Protein AF-A0A831KST7-F1 (afdb_monomer_lite)

Radius of gyration: 11.16 Å; chains: 1; bounding box: 28×19×27 Å

Secondary structure (DSSP, 8-state):
--EEEE--SHHHHHHHTTT---EEE-TT--HHHHHHHHHHHH----------B-TTS-B-

Foldseek 3Di:
DFFDFWDDDPVQVVCVVVVHTHTWGAPPDDQVNVQVVVCVVPVDHDDDDDWDQDPVRIID

pLDDT: mean 93.6, std 3.81, range [66.62, 96.12]

Structure (mmCIF, N/CA/C/O backbone):
data_AF-A0A831KST7-F1
#
_entry.id   AF-A0A831KST7-F1
#
loop_
_atom_site.group_PDB
_atom_site.id
_atom_site.type_symbol
_atom_site.label_atom_id
_atom_site.label_alt_id
_atom_site.label_comp_id
_atom_site.label_asym_id
_atom_site.label_entity_id
_atom_site.label_seq_id
_atom_site.pdbx_PDB_ins_code
_atom_site.Cartn_x
_atom_site.Cartn_y
_atom_site.Cartn_z
_atom_site.occupancy
_atom_site.B_iso_or_equiv
_atom_site.auth_seq_id
_atom_site.auth_comp_id
_atom_site.auth_asym_id
_atom_site.auth_atom_id
_atom_site.pdbx_PDB_model_num
ATOM 1 N N . MET A 1 1 ? -9.204 -4.052 -13.253 1.00 66.62 1 MET A N 1
ATOM 2 C CA . MET A 1 1 ? -9.293 -3.824 -11.793 1.00 66.62 1 MET A CA 1
ATOM 3 C C . MET A 1 1 ? -8.304 -2.745 -11.373 1.00 66.62 1 MET A C 1
ATOM 5 O O . MET A 1 1 ? -7.227 -2.662 -11.960 1.00 66.62 1 MET A O 1
ATOM 9 N N . LEU A 1 2 ? -8.703 -1.889 -10.425 1.00 86.75 2 LEU A N 1
ATOM 10 C CA . LEU A 1 2 ? -7.916 -0.748 -9.931 1.00 86.75 2 LEU A CA 1
ATOM 11 C C . LEU A 1 2 ? -6.839 -1.189 -8.927 1.00 86.75 2 LEU A C 1
ATOM 13 O O . LEU A 1 2 ? -5.686 -0.779 -9.048 1.00 86.75 2 LEU A O 1
ATOM 17 N N . ILE A 1 3 ? -7.205 -2.085 -8.011 1.00 91.50 3 ILE A N 1
ATOM 18 C CA . ILE A 1 3 ? -6.306 -2.774 -7.079 1.00 91.50 3 ILE A CA 1
ATOM 19 C C . ILE A 1 3 ? -5.994 -4.154 -7.667 1.00 91.50 3 ILE A C 1
ATOM 21 O O . ILE A 1 3 ? -6.907 -4.845 -8.120 1.00 91.50 3 ILE A O 1
ATOM 25 N N . LYS A 1 4 ?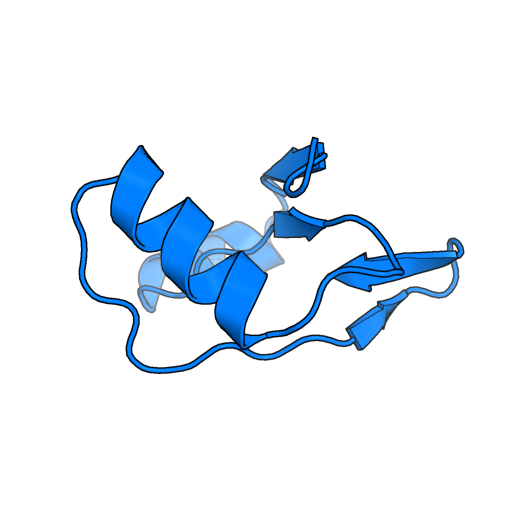 -4.711 -4.528 -7.714 1.00 92.00 4 LYS A N 1
ATOM 26 C CA . LYS A 1 4 ? -4.255 -5.836 -8.209 1.00 92.00 4 LYS A CA 1
ATOM 27 C C . LYS A 1 4 ? -4.1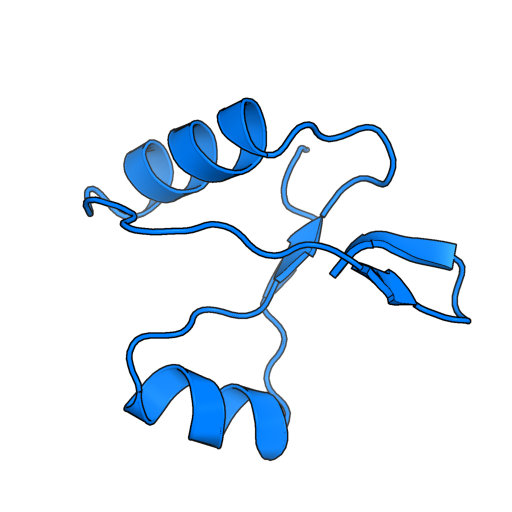36 -6.849 -7.072 1.00 92.00 4 LYS A C 1
ATOM 29 O O . LYS A 1 4 ? -4.696 -7.933 -7.174 1.00 92.00 4 LYS A O 1
ATOM 34 N N . CYS A 1 5 ? -3.417 -6.502 -6.007 1.00 92.31 5 CYS A N 1
ATOM 35 C CA . CYS A 1 5 ? -3.223 -7.361 -4.838 1.00 92.31 5 CYS A CA 1
ATOM 36 C C . CYS A 1 5 ? -2.801 -6.544 -3.607 1.00 92.31 5 CYS A C 1
ATOM 38 O O . CYS A 1 5 ? -2.287 -5.433 -3.738 1.00 92.31 5 CYS A O 1
ATOM 40 N N . PHE A 1 6 ? -2.998 -7.108 -2.416 1.00 94.06 6 PHE A N 1
ATOM 41 C CA . PHE A 1 6 ? -2.450 -6.578 -1.165 1.00 94.06 6 PHE A CA 1
ATOM 42 C C . PHE A 1 6 ? -1.102 -7.232 -0.876 1.00 94.06 6 PHE A C 1
ATOM 44 O O . PHE A 1 6 ? -0.922 -8.424 -1.131 1.00 94.06 6 PHE A O 1
ATOM 51 N N . LEU A 1 7 ? -0.145 -6.451 -0.377 1.00 93.81 7 LEU A N 1
ATOM 52 C CA . LEU A 1 7 ? 1.189 -6.958 -0.077 1.00 93.81 7 LEU A CA 1
ATOM 53 C C . LEU A 1 7 ? 1.252 -7.450 1.366 1.00 93.81 7 LEU A C 1
ATOM 55 O O . LEU A 1 7 ? 1.004 -6.691 2.298 1.00 93.81 7 LEU A O 1
ATOM 59 N N . VAL A 1 8 ? 1.662 -8.705 1.535 1.00 93.50 8 VAL A N 1
ATOM 60 C CA . VAL A 1 8 ? 1.952 -9.302 2.842 1.00 93.50 8 VAL A CA 1
ATOM 61 C C . VAL A 1 8 ? 3.451 -9.576 2.894 1.00 93.50 8 VAL A C 1
ATOM 63 O O . VAL A 1 8 ? 3.934 -10.627 2.492 1.00 93.50 8 VAL A O 1
ATOM 66 N N . THR A 1 9 ? 4.200 -8.559 3.307 1.00 94.75 9 THR A N 1
ATOM 67 C CA . THR A 1 9 ? 5.647 -8.625 3.560 1.00 94.75 9 THR A CA 1
ATOM 68 C C . THR A 1 9 ? 5.898 -8.167 4.987 1.00 94.75 9 THR A C 1
ATOM 70 O O . THR A 1 9 ? 5.071 -7.427 5.511 1.00 94.75 9 THR A O 1
ATOM 73 N N . GLU A 1 10 ? 7.025 -8.527 5.601 1.00 95.44 10 GLU A N 1
ATOM 74 C CA . GLU A 1 10 ? 7.371 -8.083 6.966 1.00 95.44 10 GLU A CA 1
ATOM 75 C C . GLU A 1 10 ? 7.183 -6.570 7.138 1.00 95.44 10 GLU A C 1
ATOM 77 O O . GLU A 1 10 ? 6.499 -6.112 8.049 1.00 95.44 10 GLU A O 1
ATOM 82 N N .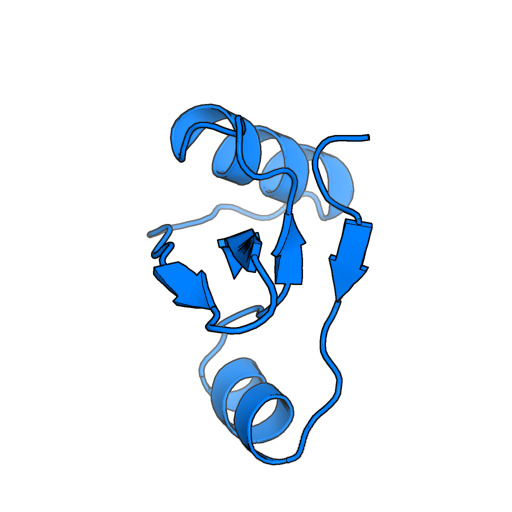 LYS A 1 11 ? 7.674 -5.791 6.167 1.00 93.31 11 LYS A N 1
ATOM 83 C CA . LYS A 1 11 ? 7.489 -4.339 6.146 1.00 93.31 11 LYS A CA 1
ATOM 84 C C . LYS A 1 11 ? 6.017 -3.932 6.065 1.00 93.31 11 LYS A C 1
ATOM 86 O O . LYS A 1 11 ? 5.609 -3.008 6.758 1.00 93.31 11 LYS A O 1
ATOM 91 N N . SER A 1 12 ? 5.233 -4.582 5.205 1.00 94.00 12 SER A N 1
ATOM 92 C CA . SER A 1 12 ? 3.801 -4.286 5.065 1.00 94.00 12 SER A CA 1
ATOM 93 C C . SER A 1 12 ? 3.005 -4.667 6.311 1.00 94.00 12 SER A C 1
ATOM 95 O O . SER A 1 12 ? 2.045 -3.981 6.633 1.00 94.00 12 SER A O 1
ATOM 97 N N . VAL A 1 13 ? 3.421 -5.705 7.039 1.00 95.62 13 VAL A N 1
ATOM 98 C CA . VAL A 1 13 ? 2.833 -6.069 8.334 1.00 95.62 13 VAL A CA 1
ATOM 99 C C . VAL A 1 13 ? 3.134 -4.985 9.373 1.00 95.62 13 VAL A C 1
ATOM 101 O O . VAL A 1 13 ? 2.211 -4.502 10.019 1.00 95.62 13 VAL A O 1
ATOM 104 N N . SER A 1 14 ? 4.378 -4.501 9.460 1.00 96.12 14 SER A N 1
ATOM 105 C CA . SER A 1 14 ? 4.721 -3.376 10.349 1.00 96.12 14 SER A CA 1
ATOM 106 C C . SER A 1 14 ? 4.024 -2.059 9.973 1.00 96.12 14 SER A C 1
ATOM 108 O O . SER A 1 14 ? 3.796 -1.200 10.823 1.00 96.12 14 SER A O 1
ATOM 110 N N . GLU A 1 15 ? 3.717 -1.850 8.690 1.00 95.69 15 GLU A N 1
ATOM 111 C CA . GLU A 1 15 ? 2.895 -0.724 8.222 1.00 95.69 15 GLU A CA 1
ATOM 112 C C . GLU A 1 15 ? 1.424 -0.905 8.636 1.00 95.69 15 GLU A C 1
ATOM 114 O O . GLU A 1 15 ? 0.793 0.054 9.086 1.00 95.69 15 GLU A O 1
ATOM 119 N N . LEU A 1 16 ? 0.900 -2.131 8.573 1.00 94.38 16 LEU A N 1
ATOM 120 C CA . LEU A 1 16 ? -0.477 -2.448 8.946 1.00 94.38 16 LEU A CA 1
ATOM 121 C C . LEU A 1 16 ? -0.753 -2.196 10.434 1.00 94.38 16 LEU A C 1
ATOM 123 O O . LEU A 1 16 ? -1.806 -1.657 10.763 1.00 94.38 16 LEU A O 1
ATOM 127 N N . GLU A 1 17 ? 0.207 -2.483 11.317 1.00 94.56 17 GLU A N 1
ATOM 128 C CA . GLU A 1 17 ? 0.131 -2.134 12.750 1.00 94.56 17 GLU A CA 1
ATOM 129 C C . GLU A 1 17 ? -0.044 -0.624 12.989 1.00 94.56 17 GLU A C 1
ATOM 131 O O . GLU A 1 17 ? -0.584 -0.206 14.011 1.00 94.56 17 GLU A O 1
ATOM 136 N N . LYS A 1 18 ? 0.377 0.209 12.030 1.00 95.62 18 LYS A N 1
ATOM 137 C CA . LYS A 1 18 ? 0.218 1.672 12.050 1.00 95.62 18 LYS A CA 1
ATOM 138 C C . LYS A 1 18 ? -1.028 2.141 11.290 1.00 95.62 18 LYS A C 1
ATOM 140 O O . LYS A 1 18 ? -1.116 3.319 10.952 1.00 95.62 18 LYS A O 1
ATOM 145 N N . ASN A 1 19 ? -1.966 1.239 10.992 1.00 94.12 19 ASN A N 1
ATOM 146 C CA . ASN A 1 19 ? -3.144 1.472 10.149 1.00 94.12 19 ASN A CA 1
ATOM 147 C C . ASN A 1 19 ? -2.814 1.887 8.702 1.00 94.12 19 ASN A C 1
ATOM 149 O O . ASN A 1 19 ? -3.612 2.548 8.037 1.00 94.12 19 ASN A O 1
ATOM 153 N N . ILE A 1 20 ? -1.642 1.498 8.187 1.00 94.44 20 ILE A N 1
ATOM 154 C CA . ILE A 1 20 ? -1.244 1.761 6.801 1.00 94.44 20 ILE A CA 1
ATOM 155 C C . ILE A 1 20 ? -1.416 0.478 5.990 1.00 94.44 20 ILE A C 1
ATOM 157 O O . ILE A 1 20 ? -0.699 -0.503 6.174 1.00 94.44 20 ILE A O 1
ATOM 161 N N . LEU A 1 21 ? -2.360 0.501 5.051 1.00 94.44 21 LEU A N 1
ATOM 162 C CA . LEU A 1 21 ? -2.602 -0.602 4.129 1.00 94.44 21 LEU A CA 1
ATOM 163 C C . LEU A 1 21 ? -1.739 -0.451 2.872 1.00 94.44 21 LEU A C 1
ATOM 165 O O . LEU A 1 21 ? -1.793 0.571 2.187 1.00 94.44 21 LEU A O 1
ATOM 169 N N . THR A 1 22 ? -1.003 -1.503 2.528 1.00 95.31 22 THR A N 1
ATOM 170 C CA . THR A 1 22 ? -0.089 -1.499 1.384 1.00 95.31 22 THR A CA 1
ATOM 171 C C . THR A 1 22 ? -0.599 -2.421 0.270 1.00 95.31 22 THR A C 1
ATOM 173 O O . THR A 1 22 ? -0.791 -3.621 0.474 1.00 95.31 22 THR A O 1
ATOM 176 N N . ALA A 1 23 ? -0.798 -1.873 -0.933 1.00 95.00 23 ALA A N 1
ATOM 177 C CA . ALA A 1 23 ? -1.379 -2.591 -2.070 1.00 95.00 23 ALA A CA 1
ATOM 178 C C . ALA A 1 23 ? -0.657 -2.276 -3.385 1.00 95.00 23 ALA A C 1
ATOM 180 O O . ALA A 1 23 ? -0.178 -1.167 -3.589 1.00 95.00 23 ALA A O 1
ATOM 181 N N . ILE A 1 24 ? -0.628 -3.236 -4.308 1.00 95.44 24 ILE A N 1
ATOM 182 C CA . ILE A 1 24 ? -0.252 -2.985 -5.699 1.00 95.44 24 ILE A CA 1
ATOM 183 C C . ILE A 1 24 ? -1.507 -2.571 -6.468 1.00 95.44 24 ILE A C 1
ATOM 185 O O . ILE A 1 24 ? -2.526 -3.269 -6.468 1.00 95.44 24 ILE A O 1
ATOM 189 N N . VAL A 1 25 ? -1.419 -1.455 -7.181 1.00 95.38 25 VAL A N 1
ATOM 190 C CA . VAL A 1 25 ? -2.506 -0.879 -7.976 1.00 95.38 25 VAL A CA 1
ATOM 191 C C . VAL A 1 25 ? -2.104 -0.734 -9.443 1.00 95.38 25 VAL A C 1
ATOM 193 O O . VAL A 1 25 ? -0.948 -0.906 -9.839 1.00 95.38 25 VAL A O 1
ATOM 196 N N . ASN A 1 26 ? -3.079 -0.433 -10.298 1.00 94.25 26 ASN A N 1
ATOM 197 C CA . ASN A 1 26 ? -2.808 -0.135 -11.699 1.00 94.25 26 ASN A CA 1
ATOM 198 C C . ASN A 1 26 ? -1.951 1.142 -11.829 1.00 94.25 26 ASN A C 1
ATOM 200 O O . ASN A 1 26 ? -2.217 2.146 -11.171 1.00 94.25 26 ASN A O 1
ATOM 204 N N . LEU A 1 27 ? -0.956 1.135 -12.722 1.00 93.06 27 LEU A N 1
ATOM 205 C CA . LEU A 1 27 ? -0.054 2.271 -12.952 1.00 93.06 27 LEU A CA 1
ATOM 206 C C . LEU A 1 27 ? -0.808 3.569 -13.294 1.00 93.06 27 LEU A C 1
ATOM 208 O O . LEU A 1 27 ? -0.434 4.651 -12.837 1.00 93.06 27 LEU A O 1
ATOM 212 N N . ARG A 1 28 ? -1.912 3.445 -14.043 1.00 93.06 28 ARG A N 1
ATOM 213 C CA . ARG A 1 28 ? -2.759 4.567 -14.482 1.00 93.06 28 ARG A CA 1
ATOM 214 C C . ARG A 1 28 ? -3.733 5.072 -13.408 1.00 93.06 28 ARG A C 1
ATOM 216 O O . ARG A 1 28 ? -4.460 6.025 -13.658 1.00 93.06 28 ARG A O 1
ATOM 223 N N . ALA A 1 29 ? -3.779 4.444 -12.233 1.00 94.50 29 ALA A N 1
ATOM 224 C CA . ALA A 1 29 ? -4.719 4.800 -11.176 1.00 94.50 29 ALA A CA 1
ATOM 225 C C . ALA A 1 29 ? -4.368 6.143 -10.520 1.00 94.50 29 ALA A C 1
ATOM 227 O O . ALA A 1 29 ? -3.227 6.365 -10.104 1.00 94.50 29 ALA A O 1
ATOM 228 N N . ASN A 1 30 ? -5.361 7.014 -10.349 1.00 94.12 30 ASN A N 1
ATOM 229 C CA . ASN A 1 30 ? -5.210 8.264 -9.605 1.00 94.12 30 ASN A CA 1
ATOM 230 C C . ASN A 1 30 ? -5.445 8.054 -8.103 1.00 94.12 30 ASN A C 1
ATOM 232 O O . ASN A 1 30 ? -6.246 7.211 -7.705 1.00 94.12 30 ASN A O 1
ATOM 236 N N . LYS A 1 31 ? -4.824 8.884 -7.253 1.00 94.44 31 LYS A N 1
ATOM 237 C CA . LYS A 1 31 ? -4.976 8.793 -5.785 1.00 94.44 31 LYS A CA 1
ATOM 238 C C . LYS A 1 31 ? -6.437 8.856 -5.322 1.00 94.44 31 LYS A C 1
ATOM 240 O O . LYS A 1 31 ? -6.820 8.110 -4.432 1.00 94.44 31 LYS A O 1
ATOM 245 N N . LYS A 1 32 ? -7.262 9.692 -5.968 1.00 95.12 32 LYS A N 1
ATOM 246 C CA . LYS A 1 32 ? -8.706 9.802 -5.685 1.00 95.12 32 LYS A CA 1
ATOM 247 C C . LYS A 1 32 ? -9.467 8.503 -5.975 1.00 95.12 32 LYS A C 1
ATOM 249 O O . LYS A 1 32 ? -10.327 8.119 -5.197 1.00 95.12 32 LYS A O 1
ATOM 254 N N . GLN A 1 33 ? -9.128 7.823 -7.072 1.00 94.31 33 GLN A N 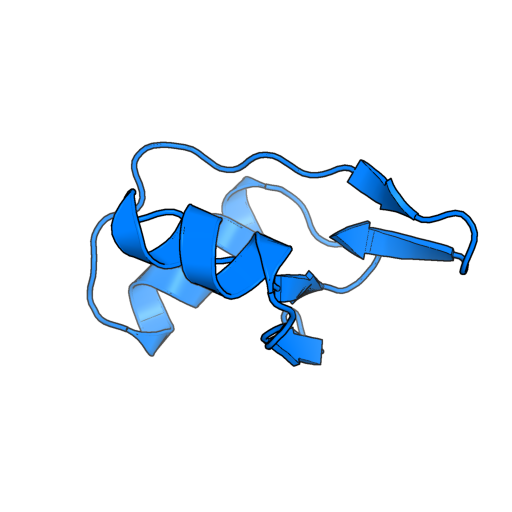1
ATOM 255 C CA . GLN A 1 33 ? -9.756 6.551 -7.446 1.00 94.31 33 GLN A CA 1
ATOM 256 C C . GLN A 1 33 ? -9.353 5.434 -6.483 1.00 94.31 33 GLN A C 1
ATOM 258 O O . GLN A 1 33 ? -10.197 4.647 -6.078 1.00 94.31 33 GLN A O 1
ATOM 263 N N . ILE A 1 34 ? -8.073 5.393 -6.093 1.00 94.19 34 ILE A N 1
ATOM 264 C CA . ILE A 1 34 ? -7.566 4.425 -5.111 1.00 94.19 34 ILE A CA 1
ATOM 265 C C . ILE A 1 34 ? -8.271 4.625 -3.768 1.00 94.19 34 ILE A C 1
ATOM 267 O O . ILE A 1 34 ? -8.752 3.655 -3.194 1.00 94.19 34 ILE A O 1
ATOM 271 N N . LYS A 1 35 ? -8.384 5.880 -3.311 1.00 94.88 35 LYS A N 1
ATOM 272 C CA . LYS A 1 35 ? -9.105 6.241 -2.087 1.00 94.88 35 LYS A CA 1
ATOM 273 C C . LYS A 1 35 ? -10.541 5.707 -2.119 1.00 94.88 35 LYS A C 1
ATOM 275 O O . LYS A 1 35 ? -10.890 4.869 -1.301 1.00 94.88 35 LYS A O 1
ATOM 280 N N . MET A 1 36 ? -11.314 6.109 -3.127 1.00 94.81 36 MET A N 1
ATOM 281 C CA . MET A 1 36 ? -12.721 5.725 -3.262 1.00 94.81 36 MET A CA 1
ATOM 282 C C . MET A 1 36 ? -12.922 4.205 -3.337 1.00 94.81 36 MET A C 1
ATOM 284 O O . MET A 1 36 ? -13.860 3.683 -2.744 1.00 94.81 36 MET A O 1
ATOM 288 N N . GLU A 1 37 ? -12.051 3.481 -4.045 1.00 94.19 37 GLU A N 1
ATOM 289 C CA . GLU A 1 37 ? -12.189 2.027 -4.168 1.00 94.19 37 GLU A CA 1
ATOM 290 C C . GLU A 1 37 ? -11.883 1.306 -2.847 1.00 94.19 37 GLU A C 1
ATOM 292 O O . GLU A 1 37 ? -12.592 0.368 -2.496 1.00 94.19 37 GLU A O 1
ATOM 297 N N . ILE A 1 38 ? -10.882 1.759 -2.082 1.00 93.38 38 ILE A N 1
ATOM 298 C CA . ILE A 1 38 ? -10.581 1.210 -0.748 1.00 93.38 38 ILE A CA 1
ATOM 299 C C . ILE A 1 38 ? -11.726 1.493 0.228 1.00 93.38 38 ILE A C 1
ATOM 301 O O . ILE A 1 38 ? -12.180 0.578 0.916 1.00 93.38 38 ILE A O 1
ATOM 305 N N . GLU A 1 39 ? -12.233 2.727 0.246 1.00 95.06 39 GLU A N 1
ATOM 306 C CA . GLU A 1 39 ? -13.370 3.112 1.090 1.00 95.06 39 GLU A CA 1
ATOM 307 C C . GLU A 1 39 ? -14.616 2.284 0.746 1.00 95.06 39 GLU A C 1
ATOM 309 O O . GLU A 1 39 ? -15.305 1.793 1.636 1.00 95.06 39 GLU A O 1
ATOM 314 N N . ARG A 1 40 ? -14.869 2.030 -0.545 1.00 94.12 40 ARG A N 1
ATOM 315 C CA . ARG A 1 40 ? -15.986 1.193 -1.007 1.00 94.12 40 ARG A CA 1
ATOM 316 C C . ARG A 1 40 ? -15.834 -0.278 -0.617 1.00 94.12 40 ARG A C 1
ATOM 318 O O . ARG A 1 40 ? -16.818 -0.898 -0.219 1.00 94.12 40 ARG A O 1
ATOM 325 N N . LEU A 1 41 ? -14.635 -0.845 -0.764 1.00 92.00 41 LEU A N 1
ATOM 326 C CA . LEU A 1 41 ? -14.372 -2.265 -0.500 1.00 92.00 41 LEU A CA 1
ATOM 327 C C . LEU A 1 41 ? -14.424 -2.597 0.991 1.00 92.00 41 LEU A C 1
ATOM 329 O O . LEU A 1 41 ? -14.996 -3.617 1.367 1.00 92.00 41 LEU A O 1
ATOM 333 N N . PHE A 1 42 ? -13.841 -1.738 1.826 1.00 92.00 42 PHE A N 1
ATOM 334 C CA . PHE A 1 42 ? -13.689 -2.004 3.256 1.00 92.00 42 PHE A CA 1
ATOM 335 C C . PHE A 1 42 ? -14.660 -1.214 4.139 1.00 92.00 42 PHE A C 1
ATOM 337 O O . PHE A 1 42 ? -14.724 -1.482 5.333 1.00 92.00 42 PHE A O 1
ATOM 344 N N . LYS A 1 43 ? -15.444 -0.283 3.573 1.00 94.19 43 LYS A N 1
ATOM 345 C CA . LYS A 1 43 ? -16.361 0.612 4.308 1.00 94.19 43 LYS A CA 1
ATOM 346 C C . LYS A 1 43 ? -15.659 1.398 5.422 1.00 94.19 43 LYS A C 1
ATOM 348 O O . LYS A 1 43 ? -16.215 1.597 6.498 1.00 94.19 43 LYS A O 1
ATOM 353 N N . VAL A 1 44 ? -14.432 1.828 5.148 1.00 94.06 44 VAL A N 1
ATOM 354 C CA . VAL A 1 44 ? -13.598 2.640 6.045 1.00 94.06 44 VAL A CA 1
ATOM 355 C C . VAL A 1 44 ? -13.369 4.015 5.436 1.00 94.06 44 VAL A C 1
ATOM 357 O O . VAL A 1 44 ? -13.541 4.178 4.233 1.00 94.06 44 VAL A O 1
ATOM 360 N N . GLU A 1 45 ? -12.950 4.984 6.244 1.00 94.12 45 GLU A N 1
ATOM 361 C CA . GLU A 1 45 ? -12.491 6.288 5.763 1.00 94.12 45 GLU A CA 1
ATOM 362 C C . GLU A 1 45 ? -10.966 6.281 5.604 1.00 94.12 45 GLU A C 1
ATOM 364 O O . GLU A 1 45 ? -10.240 5.809 6.480 1.00 94.12 45 GLU A O 1
ATOM 369 N N . VAL A 1 46 ? -10.464 6.794 4.478 1.00 94.88 46 VAL A N 1
ATOM 370 C CA . VAL A 1 46 ? -9.022 6.846 4.208 1.00 94.88 46 VAL A CA 1
ATOM 371 C C . VAL A 1 46 ? -8.512 8.271 4.380 1.00 94.88 46 VAL A C 1
ATOM 373 O O . VAL A 1 46 ? -8.833 9.165 3.595 1.00 94.88 46 VAL A O 1
ATOM 376 N N . GLU A 1 47 ? -7.631 8.484 5.353 1.00 95.50 47 GLU A N 1
ATOM 377 C CA . GLU A 1 47 ? -7.059 9.807 5.621 1.00 95.50 47 GLU A CA 1
ATOM 378 C C . GLU A 1 47 ? -6.157 10.285 4.469 1.00 95.50 47 GLU A C 1
ATOM 380 O O . GLU A 1 47 ? -6.346 11.364 3.901 1.00 95.50 47 GLU A O 1
ATOM 385 N N . LYS A 1 48 ? -5.187 9.455 4.066 1.00 95.25 48 LYS A N 1
ATOM 386 C CA . LYS A 1 48 ? -4.158 9.824 3.088 1.00 95.25 48 LYS A CA 1
ATOM 387 C C . LYS A 1 48 ? -3.764 8.646 2.207 1.00 95.25 48 LYS A C 1
ATOM 389 O O . LYS A 1 48 ? -3.628 7.522 2.671 1.00 95.25 48 LYS A O 1
ATOM 394 N N . VAL A 1 49 ? -3.497 8.936 0.931 1.00 95.50 49 VAL A N 1
ATOM 395 C CA . VAL A 1 49 ? -2.964 7.962 -0.033 1.00 95.50 49 VAL A CA 1
ATOM 396 C C . VAL A 1 49 ? -1.588 8.406 -0.525 1.00 95.50 49 VAL A C 1
ATOM 398 O O . VAL A 1 49 ? -1.425 9.466 -1.147 1.0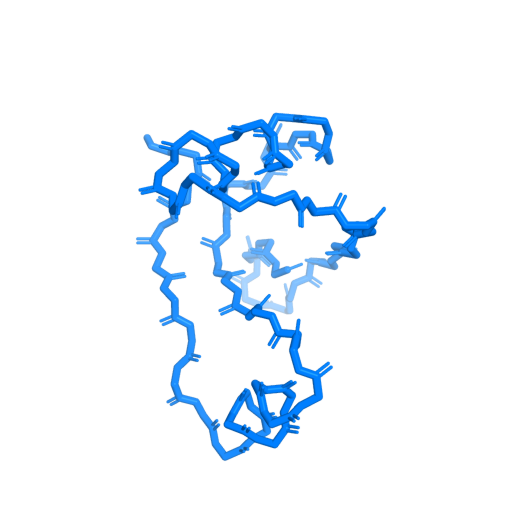0 95.50 49 VAL A O 1
ATOM 401 N N . ASN A 1 50 ? -0.596 7.554 -0.289 1.00 95.00 50 ASN A N 1
ATOM 402 C CA . ASN A 1 50 ? 0.740 7.670 -0.860 1.00 95.00 50 ASN A CA 1
ATOM 403 C C . ASN A 1 50 ? 0.874 6.668 -2.005 1.00 95.00 50 ASN A C 1
ATOM 405 O O . ASN A 1 50 ? 0.294 5.593 -1.946 1.00 95.00 50 ASN A O 1
ATOM 409 N N . THR A 1 51 ? 1.597 7.044 -3.058 1.00 94.75 51 THR A N 1
ATOM 410 C CA . THR A 1 51 ? 1.825 6.161 -4.207 1.00 94.75 51 THR A CA 1
ATOM 411 C C . THR A 1 51 ? 3.246 6.327 -4.708 1.00 94.75 51 THR A C 1
ATOM 413 O O . THR A 1 51 ? 3.704 7.466 -4.828 1.00 94.75 51 THR A O 1
ATOM 416 N N . LEU A 1 52 ? 3.892 5.234 -5.087 1.00 95.06 52 LEU A N 1
ATOM 417 C CA . LEU A 1 52 ? 5.187 5.208 -5.760 1.00 95.06 52 LEU A CA 1
ATOM 418 C C . LEU A 1 52 ? 5.171 4.196 -6.911 1.00 95.06 52 LEU A C 1
ATOM 420 O O . LEU A 1 52 ? 4.355 3.279 -6.939 1.00 95.06 52 LEU A O 1
ATOM 424 N N . VAL A 1 53 ? 6.075 4.357 -7.874 1.00 95.38 53 VAL A N 1
ATOM 425 C CA . VAL A 1 53 ? 6.310 3.340 -8.904 1.00 95.38 53 VA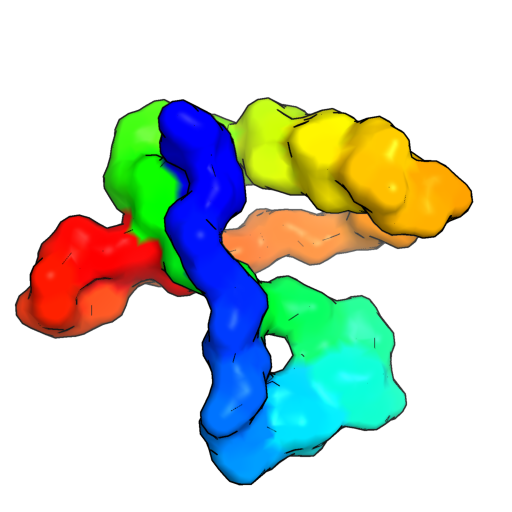L A CA 1
ATOM 426 C C . VAL A 1 53 ? 7.524 2.530 -8.480 1.00 95.38 53 VAL A C 1
ATOM 428 O O . VAL A 1 53 ? 8.597 3.075 -8.239 1.00 95.38 53 VAL A O 1
ATOM 431 N N . THR A 1 54 ? 7.331 1.227 -8.327 1.00 93.31 54 THR A N 1
ATOM 432 C CA . THR A 1 54 ? 8.395 0.289 -7.975 1.00 93.31 54 THR A CA 1
ATOM 433 C C . THR A 1 54 ? 9.304 0.026 -9.182 1.00 93.31 54 THR A C 1
ATOM 435 O O . THR A 1 54 ? 8.850 0.138 -10.323 1.00 93.31 54 THR A O 1
ATOM 438 N N . PRO A 1 55 ? 10.557 -0.419 -8.974 1.00 94.31 55 PRO A N 1
ATOM 439 C CA . PRO A 1 55 ? 11.451 -0.807 -10.073 1.00 94.31 55 PRO A CA 1
ATOM 440 C C . PRO A 1 55 ? 10.902 -1.928 -10.970 1.00 94.31 55 PRO A C 1
ATOM 442 O O . PRO A 1 55 ? 11.361 -2.100 -12.091 1.00 94.31 55 PRO A O 1
ATOM 445 N N . LYS A 1 56 ? 9.897 -2.677 -10.496 1.00 91.25 56 LYS A N 1
ATOM 446 C CA . LYS A 1 56 ? 9.197 -3.720 -11.258 1.00 91.25 56 LYS A CA 1
ATOM 447 C C . LYS A 1 56 ? 8.137 -3.165 -12.223 1.00 91.25 56 LYS A C 1
ATOM 449 O O . LYS A 1 56 ? 7.445 -3.938 -12.874 1.00 91.25 56 LYS A O 1
ATOM 454 N N . GLY A 1 57 ? 7.975 -1.841 -12.301 1.00 91.19 57 GLY A N 1
ATOM 455 C CA . GLY A 1 57 ? 6.971 -1.199 -13.155 1.00 91.19 57 GLY A CA 1
ATOM 456 C C . GLY A 1 57 ? 5.551 -1.256 -12.588 1.00 91.19 57 GLY A C 1
ATOM 457 O O . GLY A 1 57 ? 4.578 -1.060 -13.313 1.00 91.19 57 GLY A O 1
ATOM 458 N N . GLU A 1 58 ? 5.413 -1.521 -11.289 1.00 93.25 58 GLU A N 1
ATOM 459 C CA . GLU A 1 58 ? 4.123 -1.583 -10.605 1.00 93.25 58 GLU A CA 1
ATOM 460 C C . GLU A 1 58 ? 3.936 -0.385 -9.685 1.00 93.25 58 GLU A C 1
ATOM 462 O O . GLU A 1 58 ? 4.890 0.073 -9.053 1.00 93.25 58 GLU A O 1
ATOM 467 N N . LYS A 1 59 ? 2.701 0.106 -9.578 1.00 94.44 59 LYS A N 1
ATOM 468 C CA . LYS A 1 59 ? 2.364 1.167 -8.634 1.00 94.44 59 LYS A CA 1
ATOM 469 C C . LYS A 1 59 ? 2.033 0.551 -7.282 1.00 94.44 59 LYS A C 1
ATOM 471 O O . LYS A 1 59 ? 1.187 -0.336 -7.217 1.00 94.44 59 LYS A O 1
ATOM 476 N N . LYS A 1 60 ? 2.711 1.028 -6.247 1.00 93.19 60 LYS A N 1
ATOM 477 C CA . LYS A 1 60 ? 2.524 0.676 -4.841 1.00 93.19 60 LYS A CA 1
ATOM 478 C C . LYS A 1 60 ? 1.967 1.883 -4.095 1.00 93.19 60 LYS A C 1
ATOM 480 O O . LYS A 1 60 ? 2.368 3.013 -4.462 1.00 93.19 60 LYS A O 1
#

Sequence (60 aa):
MLIKCFLVTEKSVSELEKNILTAIVNLRANKKQIKMEIERLFKVEVEKVNTLVTPKGEKK